Protein AF-X0ZWZ4-F1 (afdb_monomer_lite)

Sequence (182 aa):
QSALMVFLKNQGLSINNPADKDHFKHCYPIFAQRNKSLKRVLYVYGDLWSAARSHFRRNWVSTQVQKLQGTFRNGNINTFASEVIKRGEEPIGMKKHFMAWSDAAETPQFKNKILFVTLEDLSNQQVSDFLGIVGPSMSNFQIKPRNRYQNDQHFTKAKEILKTHTATLRKRAININKRKKT

Structure (mmCIF, N/CA/C/O backbone):
data_AF-X0ZWZ4-F1
#
_entry.id   AF-X0ZWZ4-F1
#
loop_
_atom_site.group_PDB
_atom_site.id
_atom_site.type_symbol
_atom_site.label_atom_id
_atom_site.label_alt_id
_atom_site.label_comp_id
_atom_site.label_asym_id
_atom_site.label_entity_id
_atom_site.label_seq_id
_atom_site.pdbx_PDB_ins_code
_atom_site.Cartn_x
_atom_site.Cartn_y
_atom_site.Cartn_z
_atom_site.occupancy
_atom_site.B_iso_or_equiv
_atom_site.auth_seq_id
_atom_site.auth_comp_id
_atom_site.auth_asym_id
_atom_site.auth_atom_id
_atom_site.pdbx_PDB_model_num
ATOM 1 N N . GLN A 1 1 ? -10.760 -15.014 -2.310 1.00 56.25 1 GLN A N 1
ATOM 2 C CA . GLN A 1 1 ? -10.675 -14.155 -1.101 1.00 56.25 1 GLN A CA 1
ATOM 3 C C . GLN A 1 1 ? -9.275 -14.310 -0.492 1.00 56.25 1 GLN A C 1
ATOM 5 O O . GLN A 1 1 ? -8.708 -15.383 -0.648 1.00 56.25 1 GLN A O 1
ATOM 10 N N . SER A 1 2 ? -8.651 -13.277 0.093 1.00 70.44 2 SER A N 1
ATOM 11 C CA . SER A 1 2 ? -7.286 -13.411 0.649 1.00 70.44 2 SER A CA 1
ATOM 12 C C . SER A 1 2 ? -7.299 -14.130 2.004 1.00 70.44 2 SER A C 1
ATOM 14 O O . SER A 1 2 ? -8.269 -14.005 2.748 1.00 70.44 2 SER A O 1
ATOM 16 N N . ALA A 1 3 ? -6.221 -14.853 2.335 1.00 77.06 3 ALA A N 1
ATOM 17 C CA . ALA A 1 3 ? -6.106 -15.620 3.583 1.00 77.06 3 ALA A CA 1
ATOM 18 C C . ALA A 1 3 ? -6.340 -14.761 4.838 1.00 77.06 3 ALA A C 1
ATOM 20 O O . ALA A 1 3 ? -7.039 -15.189 5.748 1.00 77.06 3 ALA A O 1
ATOM 21 N N . LEU A 1 4 ? -5.839 -13.519 4.844 1.00 79.88 4 LEU A N 1
ATOM 22 C CA . LEU A 1 4 ? -6.079 -12.566 5.930 1.00 79.88 4 LEU A CA 1
ATOM 23 C C . LEU A 1 4 ? -7.571 -12.250 6.102 1.00 79.88 4 LEU A C 1
ATOM 25 O O . LEU A 1 4 ? -8.063 -12.226 7.218 1.00 79.88 4 LEU A O 1
ATOM 29 N N . MET A 1 5 ? -8.313 -12.043 5.012 1.00 78.69 5 MET A N 1
ATOM 30 C CA . MET A 1 5 ? -9.744 -11.724 5.107 1.00 78.69 5 MET A CA 1
ATOM 31 C C . MET A 1 5 ? -10.550 -12.918 5.625 1.00 78.69 5 MET A C 1
ATOM 33 O O . MET A 1 5 ? -11.478 -12.731 6.403 1.00 78.69 5 MET A O 1
ATOM 37 N N . VAL A 1 6 ? -10.184 -14.140 5.227 1.00 79.25 6 VAL A N 1
ATOM 38 C CA . VAL A 1 6 ? -10.798 -15.358 5.781 1.00 79.25 6 VAL A CA 1
ATOM 39 C C . VAL A 1 6 ? -10.504 -15.465 7.277 1.00 79.25 6 VAL A C 1
ATOM 41 O O . VAL A 1 6 ? -11.424 -15.670 8.061 1.00 79.25 6 VAL A O 1
ATOM 44 N N . PHE A 1 7 ? -9.250 -15.243 7.682 1.00 82.44 7 PHE A N 1
ATOM 45 C CA . PHE A 1 7 ? -8.857 -15.259 9.089 1.00 82.44 7 PHE A CA 1
ATOM 46 C C . PHE A 1 7 ? -9.636 -14.229 9.918 1.00 82.44 7 PHE A C 1
ATOM 48 O O . PHE A 1 7 ? -10.257 -14.599 10.907 1.00 82.44 7 PHE A O 1
ATOM 55 N N . LEU A 1 8 ? -9.673 -12.962 9.491 1.00 81.25 8 LEU A N 1
ATOM 56 C CA . LEU A 1 8 ? -10.376 -11.893 10.213 1.00 81.25 8 LEU A CA 1
ATOM 57 C C . LEU A 1 8 ? -11.880 -12.177 10.341 1.00 81.25 8 LEU A C 1
ATOM 59 O O . LEU A 1 8 ? -12.455 -11.945 11.401 1.00 81.25 8 LEU A O 1
ATOM 63 N N . LYS A 1 9 ? -12.507 -12.731 9.294 1.00 79.56 9 LYS A N 1
ATOM 64 C CA . LYS A 1 9 ? -13.913 -13.153 9.343 1.00 79.56 9 LYS A CA 1
ATOM 65 C C . LYS A 1 9 ? -14.136 -14.240 10.401 1.00 79.56 9 LYS A C 1
ATOM 67 O O . LYS A 1 9 ? -15.114 -14.169 11.138 1.00 79.56 9 LYS A O 1
ATOM 72 N N . ASN A 1 10 ? -13.228 -15.212 10.501 1.00 81.50 10 ASN A N 1
ATOM 73 C CA . ASN A 1 10 ? -13.306 -16.281 11.502 1.00 81.50 10 ASN A CA 1
ATOM 74 C C . ASN A 1 10 ? -13.108 -15.767 12.938 1.00 81.50 10 ASN A C 1
ATOM 76 O O . ASN A 1 10 ? -13.574 -16.408 13.870 1.00 81.50 10 ASN A O 1
ATOM 80 N N . GLN A 1 11 ? -12.482 -14.599 13.116 1.00 78.62 11 GLN A N 1
ATOM 81 C CA . GLN A 1 11 ? -12.400 -13.896 14.404 1.00 78.62 11 GLN A CA 1
ATOM 82 C C . GLN A 1 11 ? -13.651 -13.048 14.712 1.00 78.62 11 GLN A C 1
ATOM 84 O O . GLN A 1 11 ? -13.625 -12.205 15.603 1.00 78.62 11 GLN A O 1
ATOM 89 N N . GLY A 1 12 ? -14.740 -13.203 13.948 1.00 78.25 12 GLY A N 1
ATOM 90 C CA . GLY A 1 12 ? -15.983 -12.452 14.151 1.00 78.25 12 GLY A CA 1
ATOM 91 C C . GLY A 1 12 ? -15.916 -10.985 13.716 1.00 78.25 12 GLY A C 1
ATOM 92 O O . GLY A 1 12 ? -16.841 -10.219 13.987 1.00 78.25 12 GLY A O 1
ATOM 93 N N . LEU A 1 13 ? -14.851 -10.562 13.025 1.00 77.56 13 LEU A N 1
ATOM 94 C CA . LEU A 1 13 ? -14.750 -9.189 12.543 1.00 77.56 13 LEU A CA 1
ATOM 95 C C . LEU A 1 13 ? -15.615 -8.990 11.299 1.00 77.56 13 LEU A C 1
ATOM 97 O O . LEU A 1 13 ? -15.414 -9.630 10.262 1.00 77.56 13 LEU A O 1
ATOM 101 N N . SER A 1 14 ? -16.526 -8.019 11.384 1.00 73.19 14 SER A N 1
ATOM 102 C CA . SER A 1 14 ? -17.222 -7.476 10.219 1.00 73.19 14 SER A CA 1
ATOM 103 C C . SER A 1 14 ? -16.243 -6.642 9.394 1.00 73.19 14 SER A C 1
ATOM 105 O O . SER A 1 14 ? -16.086 -5.432 9.561 1.00 73.19 14 SER A O 1
ATOM 107 N N . ILE A 1 15 ? -15.501 -7.340 8.545 1.00 71.06 15 ILE A N 1
ATOM 108 C CA . ILE A 1 15 ? -14.689 -6.750 7.488 1.00 71.06 15 ILE A CA 1
ATOM 109 C C . ILE A 1 15 ? -15.606 -6.351 6.327 1.00 71.06 15 ILE A C 1
ATOM 111 O O . ILE A 1 15 ? -16.670 -6.945 6.160 1.00 71.06 15 ILE A O 1
ATOM 115 N N . ASN A 1 16 ? -15.197 -5.352 5.533 1.00 60.84 16 ASN A N 1
ATOM 116 C CA . ASN A 1 16 ? -15.960 -4.862 4.375 1.00 60.84 16 ASN A CA 1
ATOM 117 C C . ASN A 1 16 ? -16.651 -6.000 3.611 1.00 60.84 16 ASN A C 1
ATOM 119 O O . ASN A 1 16 ? -16.028 -7.046 3.409 1.00 60.84 16 ASN A O 1
ATOM 123 N N . ASN A 1 17 ? -17.914 -5.753 3.232 1.00 51.38 17 ASN A N 1
ATOM 124 C CA . ASN A 1 17 ? -18.880 -6.690 2.654 1.00 51.38 17 ASN A CA 1
ATOM 125 C C . ASN A 1 17 ? -18.212 -7.947 2.043 1.00 51.38 17 ASN A C 1
ATOM 127 O O . ASN A 1 17 ? -17.454 -7.824 1.082 1.00 51.38 17 ASN A O 1
ATOM 131 N N . PRO A 1 18 ? -18.486 -9.163 2.552 1.00 42.56 18 PRO A N 1
ATOM 132 C CA . PRO A 1 18 ? -17.928 -10.405 2.011 1.00 42.56 18 PRO A CA 1
ATOM 133 C C . PRO A 1 18 ? -18.195 -10.612 0.512 1.00 42.56 18 PRO A C 1
ATOM 135 O O . PRO A 1 18 ? -17.418 -11.304 -0.148 1.00 42.56 18 PRO A O 1
ATOM 138 N N . ALA A 1 19 ? -19.270 -10.011 -0.012 1.00 41.97 19 ALA A N 1
ATOM 139 C CA . ALA A 1 19 ? -19.628 -9.995 -1.429 1.00 41.97 19 ALA A CA 1
ATOM 140 C C . ALA A 1 19 ? -18.979 -8.841 -2.218 1.00 41.97 19 ALA A C 1
ATOM 142 O O . ALA A 1 19 ? -18.999 -8.854 -3.449 1.00 41.97 19 ALA A O 1
ATOM 143 N N . ASP A 1 20 ? -18.367 -7.865 -1.542 1.00 48.03 20 ASP A N 1
ATOM 144 C CA . ASP A 1 20 ? -17.577 -6.820 -2.181 1.00 48.03 20 ASP A CA 1
ATOM 145 C C . ASP A 1 20 ? -16.223 -7.398 -2.631 1.00 48.03 20 ASP A C 1
ATOM 147 O O . ASP A 1 20 ? -15.250 -7.545 -1.877 1.00 48.03 20 ASP A O 1
ATOM 151 N N . LYS A 1 21 ? -16.200 -7.773 -3.913 1.00 49.69 21 LYS A N 1
ATOM 152 C CA . LYS A 1 21 ? -15.077 -8.338 -4.670 1.00 49.69 21 LYS A CA 1
ATOM 153 C C . LYS A 1 21 ? -13.938 -7.322 -4.894 1.00 49.69 21 LYS A C 1
ATOM 155 O O . LYS A 1 21 ? -13.492 -7.137 -6.020 1.00 49.69 21 LYS A O 1
ATOM 160 N N . ASP A 1 22 ? -13.407 -6.721 -3.826 1.00 51.56 22 ASP A N 1
ATOM 161 C CA . ASP A 1 22 ? -12.240 -5.813 -3.808 1.00 51.56 22 ASP A CA 1
ATOM 162 C C . ASP A 1 22 ? -12.488 -4.310 -4.063 1.00 51.56 22 ASP A C 1
ATOM 164 O O . ASP A 1 22 ? -11.543 -3.624 -4.481 1.00 51.56 22 ASP A O 1
ATOM 168 N N . HIS A 1 23 ? -13.677 -3.750 -3.802 1.00 49.34 23 HIS A N 1
ATOM 169 C CA . HIS A 1 23 ? -13.867 -2.294 -3.924 1.00 49.34 23 HIS A CA 1
ATOM 170 C C . HIS A 1 23 ? -13.364 -1.535 -2.689 1.00 49.34 23 HIS A C 1
ATOM 172 O O . HIS A 1 23 ? -12.582 -0.597 -2.843 1.00 49.34 23 HIS A O 1
ATOM 178 N N . PHE A 1 24 ? -13.676 -1.971 -1.463 1.00 53.56 24 PHE A N 1
ATOM 179 C CA . PHE A 1 24 ? -13.177 -1.264 -0.270 1.00 53.56 24 PHE A CA 1
ATOM 180 C C . PHE A 1 24 ? -11.712 -1.559 0.110 1.00 53.56 24 PHE A C 1
ATOM 182 O O . PHE A 1 24 ? -11.065 -0.718 0.732 1.00 53.56 24 PHE A O 1
ATOM 189 N N . LYS A 1 25 ? -11.145 -2.718 -0.266 1.00 61.56 25 LYS A N 1
ATOM 190 C CA . LYS A 1 25 ? -9.757 -3.105 0.103 1.00 61.56 25 LYS A CA 1
ATOM 191 C C . LYS A 1 25 ? -8.678 -2.227 -0.540 1.00 61.56 25 LYS A C 1
ATOM 193 O O . LYS A 1 25 ? -7.545 -2.205 -0.070 1.00 61.56 25 LYS A O 1
ATOM 198 N N . HIS A 1 26 ? -9.035 -1.543 -1.623 1.00 65.88 26 HIS A N 1
ATOM 199 C CA . HIS A 1 26 ? -8.143 -0.705 -2.423 1.00 65.88 26 HIS A CA 1
ATOM 200 C C . HIS A 1 26 ? -8.770 0.667 -2.708 1.00 65.88 26 HIS A C 1
ATOM 202 O O . HIS A 1 26 ? -8.458 1.289 -3.720 1.00 65.88 26 HIS A O 1
ATOM 208 N N . CYS A 1 27 ? -9.711 1.111 -1.865 1.00 75.31 27 CYS A N 1
ATOM 209 C CA . CYS A 1 27 ? -10.326 2.422 -2.028 1.00 75.31 27 CYS A CA 1
ATOM 210 C C . CYS A 1 27 ? -9.410 3.529 -1.494 1.00 75.31 27 CYS A C 1
ATOM 212 O O . CYS A 1 27 ? -8.711 3.354 -0.496 1.00 75.31 27 CYS A O 1
ATOM 214 N N . TYR A 1 28 ? -9.464 4.696 -2.133 1.00 84.56 28 TYR A N 1
ATOM 215 C CA . TYR A 1 28 ? -8.877 5.915 -1.586 1.00 84.56 28 TYR A CA 1
ATOM 216 C C . TYR A 1 28 ? -9.642 6.393 -0.342 1.00 84.56 28 TYR A C 1
ATOM 218 O O . TYR A 1 28 ? -10.861 6.197 -0.259 1.00 84.56 28 TYR A O 1
ATOM 226 N N . PRO A 1 29 ? -8.969 7.101 0.587 1.00 85.38 29 PRO A N 1
ATOM 227 C CA . PRO A 1 29 ? -9.589 7.600 1.811 1.00 85.38 29 PRO A CA 1
ATOM 228 C C . PRO A 1 29 ? -10.835 8.449 1.541 1.00 85.38 29 PRO A C 1
ATOM 230 O O . PRO A 1 29 ? -11.797 8.323 2.283 1.00 85.38 29 PRO A O 1
ATOM 233 N N . ILE A 1 30 ? -10.891 9.225 0.452 1.00 84.50 30 ILE A N 1
ATOM 234 C CA . ILE A 1 30 ? -12.070 10.036 0.089 1.00 84.50 30 ILE A CA 1
ATOM 235 C C . ILE A 1 30 ? -13.369 9.217 -0.027 1.00 84.50 30 ILE A C 1
ATOM 237 O O . ILE A 1 30 ? -14.446 9.700 0.315 1.00 84.50 30 ILE A O 1
ATOM 241 N N . PHE A 1 31 ? -13.289 7.959 -0.467 1.00 80.62 31 PHE A N 1
ATOM 242 C CA . PHE A 1 31 ? -14.453 7.074 -0.533 1.00 80.62 31 PHE A CA 1
ATOM 243 C C . PHE A 1 31 ? -14.795 6.505 0.845 1.00 80.62 31 PHE A C 1
ATOM 245 O O . PHE A 1 31 ? -15.967 6.414 1.205 1.00 80.62 31 PHE A O 1
ATOM 252 N N . ALA A 1 32 ? -13.775 6.192 1.644 1.00 79.62 32 ALA A N 1
ATOM 253 C CA . ALA A 1 32 ? -13.934 5.761 3.027 1.00 79.62 32 ALA A CA 1
ATOM 254 C C . ALA A 1 32 ? -14.528 6.865 3.923 1.00 79.62 32 ALA A C 1
ATOM 256 O O . ALA A 1 32 ? -15.312 6.561 4.818 1.00 79.62 32 ALA A O 1
ATOM 257 N N . GLN A 1 33 ? -14.231 8.141 3.648 1.00 77.00 33 GLN A N 1
ATOM 258 C CA . GLN A 1 33 ? -14.780 9.293 4.376 1.00 77.00 33 GLN A CA 1
ATOM 259 C C . GLN A 1 33 ? -16.303 9.390 4.278 1.00 77.00 33 GLN A C 1
ATOM 261 O O . GLN A 1 33 ? -16.953 9.866 5.207 1.00 77.00 33 GLN A O 1
ATOM 266 N N . ARG A 1 34 ? -16.879 8.928 3.164 1.00 79.12 34 ARG A N 1
ATOM 267 C CA . ARG A 1 34 ? -18.332 8.922 2.945 1.00 79.12 34 ARG A CA 1
ATOM 268 C C . ARG A 1 34 ? -19.034 7.854 3.783 1.00 79.12 34 ARG A C 1
ATOM 270 O O . ARG A 1 34 ? -20.240 7.934 3.996 1.00 79.12 34 ARG A O 1
ATOM 277 N N . ASN A 1 35 ? -18.289 6.867 4.280 1.00 75.56 35 ASN A N 1
ATOM 278 C CA . ASN A 1 35 ? -18.828 5.797 5.097 1.00 75.56 35 ASN A CA 1
ATOM 279 C C . ASN A 1 35 ? -18.803 6.172 6.590 1.00 75.56 35 ASN A C 1
ATOM 281 O O . ASN A 1 35 ? -17.806 5.976 7.287 1.00 75.56 35 ASN A O 1
ATOM 285 N N . LYS A 1 36 ? -19.941 6.659 7.099 1.00 73.81 36 LYS A N 1
ATOM 286 C CA . LYS A 1 36 ? -20.113 7.016 8.519 1.00 73.81 36 LYS A CA 1
ATOM 287 C C . LYS A 1 36 ? -19.974 5.823 9.478 1.00 73.81 36 LYS A C 1
ATOM 289 O O . LYS A 1 36 ? -19.690 6.038 10.652 1.00 73.81 36 LYS A O 1
ATOM 294 N N . SER A 1 37 ? -20.142 4.582 9.009 1.00 77.19 37 SER A N 1
ATOM 295 C CA . SER A 1 37 ? -20.030 3.381 9.850 1.00 77.19 37 SER A CA 1
ATOM 296 C C . SER A 1 37 ? -18.597 2.849 9.971 1.00 77.19 37 SER A C 1
ATOM 298 O O . SER A 1 37 ? -18.364 1.876 10.692 1.00 77.19 37 SER A O 1
ATOM 300 N N . LEU A 1 38 ? -17.625 3.448 9.273 1.00 79.88 38 LEU A N 1
ATOM 301 C CA . LEU A 1 38 ? -16.236 3.005 9.304 1.00 79.88 38 LEU A CA 1
ATOM 302 C C . LEU A 1 38 ? -15.585 3.328 10.657 1.00 79.88 38 LEU A C 1
ATOM 304 O O . LEU A 1 38 ? -15.268 4.478 10.966 1.00 79.88 38 LEU A O 1
ATOM 308 N N . LYS A 1 39 ? -15.348 2.286 11.460 1.00 84.19 39 LYS A N 1
ATOM 309 C CA . LYS A 1 39 ? -14.762 2.419 12.802 1.00 84.19 39 LYS A CA 1
ATOM 310 C C . LYS A 1 39 ? -13.237 2.487 12.772 1.00 84.19 39 LYS A C 1
ATOM 312 O O . LYS A 1 39 ? -12.642 3.339 13.428 1.00 84.19 39 LYS A O 1
ATOM 317 N N . ARG A 1 40 ? -12.605 1.567 12.040 1.00 88.44 40 ARG A N 1
ATOM 318 C CA . ARG A 1 40 ? -11.151 1.368 12.015 1.00 88.44 40 ARG A CA 1
ATOM 319 C C . ARG A 1 40 ? -10.695 0.890 10.642 1.00 88.44 40 ARG A C 1
ATOM 321 O O . ARG A 1 40 ? -11.439 0.214 9.938 1.00 88.44 40 ARG A O 1
ATOM 328 N N . VAL A 1 41 ? -9.460 1.220 10.288 1.00 90.38 41 VAL A N 1
ATOM 329 C CA . VAL A 1 41 ? -8.791 0.805 9.054 1.00 90.38 41 VAL A CA 1
ATOM 330 C C . VAL A 1 41 ? -7.461 0.173 9.426 1.00 90.38 41 VAL A C 1
ATOM 332 O O . VAL A 1 41 ? -6.615 0.812 10.045 1.00 90.38 41 VAL A O 1
ATOM 335 N N . LEU A 1 42 ? -7.269 -1.079 9.030 1.00 91.25 42 LEU A N 1
ATOM 336 C CA . LEU A 1 42 ? -5.966 -1.727 9.060 1.00 91.25 42 LEU A CA 1
ATOM 337 C C . LEU A 1 42 ? -5.354 -1.622 7.660 1.00 91.25 42 LEU A C 1
ATOM 339 O O . LEU A 1 42 ? -5.805 -2.300 6.736 1.00 91.25 42 LEU A O 1
ATOM 343 N N . TYR A 1 43 ? -4.360 -0.752 7.491 1.00 93.69 43 TYR A N 1
ATOM 344 C CA . TYR A 1 43 ? -3.655 -0.584 6.223 1.00 93.69 43 TYR A CA 1
ATOM 345 C C . TYR A 1 43 ? -2.434 -1.505 6.189 1.00 93.69 43 TYR A C 1
ATOM 347 O O . TYR A 1 43 ? -1.433 -1.255 6.862 1.00 93.69 43 TYR A O 1
ATOM 355 N N . VAL A 1 44 ? -2.508 -2.564 5.384 1.00 91.56 44 VAL A N 1
ATOM 356 C CA . VAL A 1 44 ? -1.413 -3.528 5.221 1.00 91.56 44 VAL A CA 1
ATOM 357 C C . VAL A 1 44 ? -0.540 -3.126 4.034 1.00 91.56 44 VAL A C 1
ATOM 359 O O . VAL A 1 44 ? -1.040 -2.988 2.916 1.00 91.56 44 VAL A O 1
ATOM 362 N N . TYR A 1 45 ? 0.762 -2.954 4.259 1.00 93.00 45 TYR A N 1
ATOM 363 C CA . TYR A 1 45 ? 1.730 -2.571 3.226 1.00 93.00 45 TYR A CA 1
ATOM 364 C C . TYR A 1 45 ? 2.971 -3.471 3.239 1.00 93.00 45 TYR A C 1
ATOM 366 O O . TYR A 1 45 ? 3.130 -4.334 4.097 1.00 93.00 45 TYR A O 1
ATOM 374 N N . GLY A 1 46 ? 3.849 -3.309 2.253 1.00 91.75 46 GLY A N 1
ATOM 375 C CA . GLY A 1 46 ? 5.069 -4.101 2.157 1.00 91.75 46 GLY A CA 1
ATOM 376 C C . GLY A 1 46 ? 5.977 -3.617 1.037 1.00 91.75 46 GLY A C 1
ATOM 377 O O . GLY A 1 46 ? 5.820 -2.505 0.535 1.00 91.75 46 GLY A O 1
ATOM 378 N N . ASP A 1 47 ? 6.918 -4.474 0.652 1.00 92.88 47 ASP A N 1
ATOM 379 C CA . ASP A 1 47 ? 7.852 -4.214 -0.440 1.00 92.88 47 ASP A CA 1
ATOM 380 C C . ASP A 1 47 ? 7.128 -3.966 -1.773 1.00 92.88 47 ASP A C 1
ATOM 382 O O . ASP A 1 47 ? 6.392 -4.825 -2.275 1.00 92.88 47 ASP A O 1
ATOM 386 N N . LEU A 1 48 ? 7.358 -2.785 -2.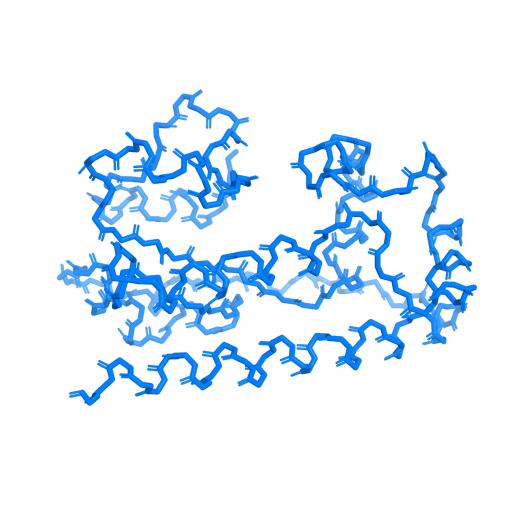355 1.00 94.94 48 LEU A N 1
ATOM 387 C CA . LEU A 1 48 ? 6.691 -2.347 -3.584 1.00 94.94 48 LEU A CA 1
ATOM 388 C C . LEU A 1 48 ? 7.031 -3.245 -4.783 1.00 94.94 48 LEU A C 1
ATOM 390 O O . LEU A 1 48 ? 6.147 -3.530 -5.592 1.00 94.94 48 LEU A O 1
ATOM 394 N N . TRP A 1 49 ? 8.269 -3.744 -4.888 1.00 94.69 49 TRP A N 1
ATOM 395 C CA . TRP A 1 49 ? 8.656 -4.658 -5.972 1.00 94.69 49 TRP A CA 1
ATOM 396 C C . TRP A 1 49 ? 7.888 -5.982 -5.887 1.00 94.69 49 TRP A C 1
ATOM 398 O O . TRP A 1 49 ? 7.288 -6.445 -6.862 1.00 94.69 49 TRP A O 1
ATOM 408 N N . SER A 1 50 ? 7.854 -6.579 -4.696 1.00 91.19 50 SER A N 1
ATOM 409 C CA . SER A 1 50 ? 7.131 -7.823 -4.428 1.00 91.19 50 SER A CA 1
ATOM 410 C C . SER A 1 50 ? 5.630 -7.675 -4.679 1.00 91.19 50 SER A C 1
ATOM 412 O O . SER A 1 50 ? 5.005 -8.584 -5.240 1.00 91.19 50 SER A O 1
ATOM 414 N N . ALA A 1 51 ? 5.050 -6.528 -4.312 1.00 92.00 51 ALA A N 1
ATOM 415 C CA . ALA A 1 51 ? 3.655 -6.203 -4.591 1.00 92.00 51 ALA A CA 1
ATOM 416 C C . ALA A 1 51 ? 3.386 -6.096 -6.103 1.00 92.00 51 ALA A C 1
ATOM 418 O O . ALA A 1 51 ? 2.522 -6.820 -6.612 1.00 92.00 51 ALA A O 1
ATOM 419 N N . ALA A 1 52 ? 4.172 -5.294 -6.835 1.00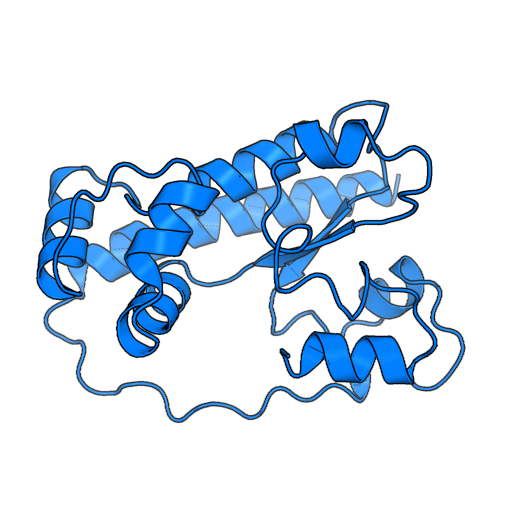 94.06 52 ALA A N 1
ATOM 420 C CA . ALA A 1 52 ? 4.062 -5.146 -8.290 1.00 94.06 52 ALA A CA 1
ATOM 421 C C . ALA A 1 52 ? 4.146 -6.506 -8.991 1.00 94.06 52 ALA A C 1
ATOM 423 O O . ALA A 1 52 ? 3.258 -6.888 -9.757 1.00 94.06 52 ALA A O 1
ATOM 424 N N . ARG A 1 53 ? 5.154 -7.310 -8.647 1.00 91.19 53 ARG A N 1
ATOM 425 C CA . ARG A 1 53 ? 5.329 -8.643 -9.224 1.00 91.19 53 ARG A CA 1
ATOM 426 C C . ARG A 1 53 ? 4.159 -9.575 -8.943 1.00 91.19 53 ARG A C 1
ATOM 428 O O . ARG A 1 53 ? 3.744 -10.338 -9.815 1.00 91.19 53 ARG A O 1
ATOM 435 N N . SER A 1 54 ? 3.612 -9.524 -7.731 1.00 89.38 54 SER A N 1
ATOM 436 C CA . SER A 1 54 ? 2.416 -10.288 -7.387 1.00 89.38 54 SER A CA 1
ATOM 437 C C . SER A 1 54 ? 1.232 -9.905 -8.279 1.00 89.38 54 SER A C 1
ATOM 439 O O . SER A 1 54 ? 0.434 -10.775 -8.632 1.00 89.38 54 SER A O 1
ATOM 441 N N . HIS A 1 55 ? 1.101 -8.632 -8.662 1.00 91.44 55 HIS A N 1
ATOM 442 C CA . HIS A 1 55 ? 0.083 -8.192 -9.617 1.00 91.44 55 HIS A CA 1
ATOM 443 C C . HIS A 1 55 ? 0.370 -8.660 -11.046 1.00 91.44 55 HIS A C 1
ATOM 445 O O . HIS A 1 55 ? -0.555 -9.163 -11.680 1.00 91.44 55 HIS A O 1
ATOM 451 N N . PHE A 1 56 ? 1.620 -8.602 -11.520 1.00 92.81 56 PHE A N 1
ATOM 452 C CA . PHE A 1 56 ? 1.990 -9.138 -12.838 1.00 92.81 56 PHE A CA 1
ATOM 453 C C . PHE A 1 56 ? 1.688 -10.635 -12.950 1.00 92.81 56 PHE A C 1
ATOM 455 O O . PHE A 1 56 ? 0.992 -11.054 -13.868 1.00 92.81 56 PHE A O 1
ATOM 462 N N . ARG A 1 57 ? 2.111 -11.441 -11.967 1.00 90.31 57 ARG A N 1
ATOM 463 C CA . ARG A 1 57 ? 1.873 -12.896 -11.968 1.00 90.31 57 ARG A CA 1
ATOM 464 C C . ARG A 1 57 ? 0.386 -13.263 -11.995 1.00 90.31 57 ARG A C 1
ATOM 466 O O . ARG A 1 57 ? 0.020 -14.308 -12.513 1.00 90.31 57 ARG A O 1
ATOM 473 N N . ARG A 1 58 ? -0.467 -12.436 -11.387 1.00 86.31 58 ARG A N 1
ATOM 474 C CA . ARG A 1 58 ? -1.922 -12.652 -11.345 1.00 86.31 58 ARG A CA 1
ATOM 475 C C . ARG A 1 58 ? -2.654 -12.047 -12.542 1.00 86.31 58 ARG A C 1
ATOM 477 O O . ARG A 1 58 ? -3.869 -12.162 -12.585 1.00 86.31 58 ARG A O 1
ATOM 484 N N . ASN A 1 59 ? -1.944 -11.389 -13.460 1.00 90.06 59 ASN A N 1
ATOM 485 C CA . ASN A 1 59 ? -2.521 -10.592 -14.542 1.00 90.06 59 ASN A CA 1
ATOM 486 C C . ASN A 1 59 ? -3.487 -9.496 -14.039 1.00 90.06 59 ASN A C 1
ATOM 488 O O . ASN A 1 59 ? -4.576 -9.300 -14.566 1.00 90.06 59 ASN A O 1
ATOM 492 N N . TRP A 1 60 ? -3.115 -8.820 -12.945 1.00 89.56 60 TRP A N 1
ATOM 493 C CA . TRP A 1 60 ? -3.945 -7.814 -12.258 1.00 89.56 60 TRP A CA 1
ATOM 494 C C . TRP A 1 60 ? -3.374 -6.396 -12.327 1.00 89.56 60 TRP A C 1
ATOM 496 O O . TRP A 1 60 ? -3.944 -5.484 -11.732 1.00 89.56 60 TRP A O 1
ATOM 506 N N . VAL A 1 61 ? -2.242 -6.195 -13.007 1.00 92.94 61 VAL A N 1
ATOM 507 C CA . VAL A 1 61 ? -1.568 -4.889 -13.057 1.00 92.94 61 VAL A CA 1
ATOM 508 C C . VAL A 1 61 ? -2.479 -3.808 -13.617 1.00 92.94 61 VAL A C 1
ATOM 510 O O . VAL A 1 61 ? -2.671 -2.808 -12.936 1.00 92.94 61 VAL A O 1
ATOM 513 N N . SER A 1 62 ? -3.110 -4.021 -14.771 1.00 91.94 62 SER A N 1
ATOM 514 C CA . SER A 1 62 ? -3.947 -2.998 -15.413 1.00 91.94 62 SER A CA 1
ATOM 515 C C . SER A 1 62 ? -5.100 -2.553 -14.510 1.00 91.94 62 SER A C 1
ATOM 517 O O . SER A 1 62 ? -5.338 -1.360 -14.335 1.00 91.94 62 SER A O 1
ATOM 519 N N . THR A 1 63 ? -5.755 -3.504 -13.836 1.00 89.56 63 THR A N 1
ATOM 520 C CA . THR A 1 63 ? -6.800 -3.206 -12.848 1.00 89.56 63 THR A CA 1
ATOM 521 C C . THR A 1 63 ? -6.261 -2.399 -11.668 1.00 89.56 63 THR A C 1
ATOM 523 O O . THR A 1 63 ? -6.935 -1.489 -11.194 1.00 89.56 63 THR A O 1
ATOM 526 N N . GLN A 1 64 ? -5.060 -2.710 -11.171 1.00 89.44 64 GLN A N 1
ATOM 527 C CA . GLN A 1 64 ? -4.462 -1.938 -10.078 1.00 89.44 64 GLN A CA 1
ATOM 528 C C . GLN A 1 64 ? -4.057 -0.537 -10.509 1.00 89.44 64 GLN A C 1
ATOM 530 O O . GLN A 1 64 ? -4.327 0.398 -9.768 1.00 89.44 64 GLN A O 1
ATOM 535 N N . VAL A 1 65 ? -3.479 -0.377 -11.699 1.00 93.12 65 VAL A N 1
ATOM 536 C CA . VAL A 1 65 ? -3.158 0.943 -12.256 1.00 93.12 65 VAL A CA 1
ATOM 537 C C . VAL A 1 65 ? -4.419 1.801 -12.298 1.00 93.12 65 VAL A C 1
ATOM 539 O O . VAL A 1 65 ? -4.408 2.924 -11.808 1.00 93.12 65 VAL A O 1
ATOM 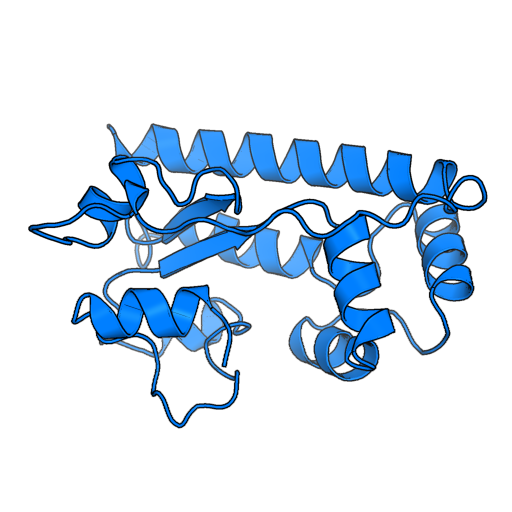542 N N . GLN A 1 66 ? -5.533 1.259 -12.798 1.00 89.94 66 GLN A N 1
ATOM 543 C CA . GLN A 1 66 ? -6.802 1.984 -12.835 1.00 89.94 66 GLN A CA 1
ATOM 544 C C . GLN A 1 66 ? -7.307 2.336 -11.426 1.00 89.94 66 GLN A C 1
ATOM 546 O O . GLN A 1 66 ? -7.659 3.485 -11.164 1.00 89.94 66 GLN A O 1
ATOM 551 N N . LYS A 1 67 ? -7.316 1.367 -10.497 1.00 85.38 67 LYS A N 1
ATOM 552 C CA . LYS A 1 67 ? -7.796 1.571 -9.117 1.00 85.38 67 LYS A CA 1
ATOM 553 C C . LYS A 1 67 ? -6.957 2.589 -8.342 1.00 85.38 67 LYS A C 1
ATOM 555 O O . LYS A 1 67 ? -7.507 3.396 -7.597 1.00 85.38 67 LYS A O 1
ATOM 560 N N . LEU A 1 68 ? -5.639 2.546 -8.513 1.00 90.50 68 LEU A N 1
ATOM 561 C CA . LEU A 1 68 ? -4.670 3.376 -7.794 1.00 90.50 68 LEU A CA 1
ATOM 562 C C . LEU A 1 68 ? -4.276 4.634 -8.580 1.00 90.50 68 LEU A C 1
ATOM 564 O O . LEU A 1 68 ? -3.350 5.342 -8.186 1.00 90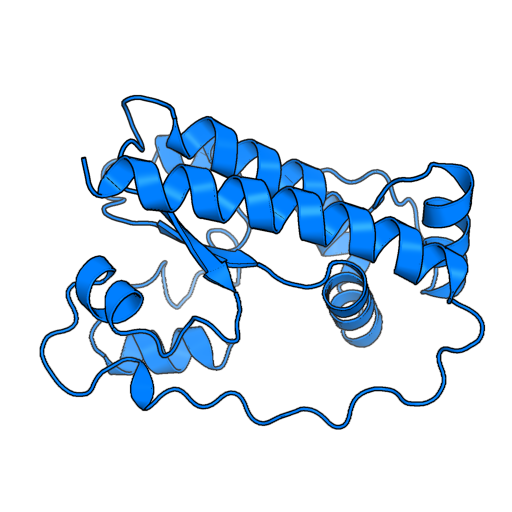.50 68 LEU A O 1
ATOM 568 N N . GLN A 1 69 ? -4.971 4.912 -9.689 1.00 90.62 69 GLN A N 1
ATOM 569 C CA . GLN A 1 69 ? -4.707 6.049 -10.573 1.00 90.62 69 GLN A CA 1
ATOM 570 C C . GLN A 1 69 ? -3.217 6.164 -10.945 1.00 90.62 69 GLN A C 1
ATOM 572 O O . GLN A 1 69 ? -2.625 7.247 -10.872 1.00 90.62 69 GLN A O 1
ATOM 577 N N . GLY A 1 70 ? -2.609 5.019 -11.256 1.00 93.62 70 GLY A N 1
ATOM 578 C CA . GLY A 1 70 ? -1.241 4.905 -11.734 1.00 93.62 70 GLY A CA 1
ATOM 579 C C . GLY A 1 70 ? -1.092 5.379 -13.176 1.00 93.62 70 GLY A C 1
ATOM 580 O O . GLY A 1 70 ? -2.061 5.671 -13.874 1.00 93.62 70 GLY A O 1
ATOM 581 N N . THR A 1 71 ? 0.152 5.430 -13.635 1.00 96.38 71 THR A N 1
ATOM 582 C CA . THR A 1 71 ? 0.529 5.930 -14.965 1.00 96.38 71 THR A CA 1
ATOM 583 C C . THR A 1 71 ? 1.194 4.866 -15.842 1.00 96.38 71 THR A C 1
ATOM 585 O O . THR A 1 71 ? 1.609 5.172 -16.964 1.00 96.38 71 THR A O 1
ATOM 588 N N . PHE A 1 72 ? 1.298 3.624 -15.358 1.00 96.62 72 PHE A N 1
ATOM 589 C CA . PHE A 1 72 ? 1.820 2.491 -16.123 1.00 96.62 72 PHE A CA 1
ATOM 590 C C . PHE A 1 72 ? 0.847 2.115 -17.248 1.00 96.62 72 PHE A C 1
ATOM 592 O O . PHE A 1 72 ? -0.251 1.628 -16.987 1.00 96.62 72 PHE A O 1
ATOM 599 N N . ARG A 1 73 ? 1.222 2.359 -18.507 1.00 88.25 73 ARG A N 1
ATOM 600 C CA . ARG A 1 73 ? 0.272 2.282 -19.632 1.00 88.25 73 ARG A CA 1
ATOM 601 C C . ARG A 1 73 ? -0.043 0.853 -20.072 1.00 88.25 73 ARG A C 1
ATOM 603 O O . ARG A 1 73 ? -1.201 0.569 -20.348 1.00 88.25 73 ARG A O 1
ATOM 610 N N . ASN A 1 74 ? 0.955 -0.027 -20.130 1.00 85.06 74 ASN A N 1
ATOM 611 C CA . ASN A 1 74 ? 0.826 -1.474 -20.342 1.00 85.06 74 ASN A CA 1
ATOM 612 C C . ASN A 1 74 ? 2.232 -2.109 -20.313 1.00 85.06 74 ASN A C 1
ATOM 614 O O . ASN A 1 74 ? 3.232 -1.396 -20.405 1.00 85.06 74 ASN A O 1
ATOM 618 N N . GLY A 1 75 ? 2.321 -3.437 -20.260 1.00 91.69 75 GLY A N 1
ATOM 619 C CA . GLY A 1 75 ? 3.567 -4.172 -20.481 1.00 91.69 75 GLY A CA 1
ATOM 620 C C . GLY A 1 75 ? 3.769 -5.328 -19.513 1.00 91.69 75 GLY A C 1
ATOM 621 O O . GLY A 1 75 ? 2.857 -5.740 -18.798 1.00 91.69 75 GLY A O 1
ATOM 622 N N . ASN A 1 76 ? 4.990 -5.853 -19.491 1.00 94.25 76 ASN A N 1
ATOM 623 C CA . ASN A 1 76 ? 5.395 -6.912 -18.570 1.00 94.25 76 ASN A CA 1
ATOM 624 C C . ASN A 1 76 ? 6.283 -6.352 -17.442 1.00 94.25 76 ASN A C 1
ATOM 626 O O . ASN A 1 76 ? 6.532 -5.148 -17.351 1.00 94.25 76 ASN A O 1
ATOM 630 N N . ILE A 1 77 ? 6.775 -7.236 -16.571 1.00 93.88 77 ILE A N 1
ATOM 631 C CA . ILE A 1 77 ? 7.628 -6.844 -15.441 1.00 93.88 77 ILE A CA 1
ATOM 632 C C . ILE A 1 77 ? 8.939 -6.163 -15.881 1.00 93.88 77 ILE A C 1
ATOM 634 O O . ILE A 1 77 ? 9.433 -5.301 -15.158 1.00 93.88 77 ILE A O 1
ATOM 638 N N . ASN A 1 78 ? 9.477 -6.481 -17.068 1.00 94.44 78 ASN A N 1
ATOM 639 C CA . ASN A 1 78 ? 10.653 -5.795 -17.613 1.00 94.44 78 ASN A CA 1
ATOM 640 C C . ASN A 1 78 ? 10.317 -4.352 -17.987 1.00 94.44 78 ASN A C 1
ATOM 642 O O . ASN A 1 78 ? 11.037 -3.438 -17.597 1.00 94.44 78 ASN A O 1
ATOM 646 N N . THR A 1 79 ? 9.192 -4.136 -18.677 1.00 96.38 79 THR A N 1
ATOM 647 C CA . THR A 1 79 ? 8.703 -2.786 -19.001 1.00 96.38 79 THR A CA 1
ATOM 648 C C . THR A 1 79 ? 8.519 -1.959 -17.731 1.00 96.38 79 THR A C 1
ATOM 650 O O . THR A 1 79 ? 8.980 -0.824 -17.660 1.00 96.38 79 THR A O 1
ATOM 653 N N . PHE A 1 80 ? 7.915 -2.552 -16.698 1.00 97.00 80 PHE A N 1
ATOM 654 C CA . PHE A 1 80 ? 7.768 -1.920 -15.388 1.00 97.00 80 PHE A CA 1
ATOM 655 C C . PHE A 1 80 ? 9.111 -1.551 -14.756 1.00 97.00 80 PHE A C 1
ATOM 657 O O . PHE A 1 80 ? 9.279 -0.418 -14.313 1.00 97.00 80 PHE A O 1
ATOM 664 N N . ALA A 1 81 ? 10.081 -2.468 -14.742 1.00 96.56 81 ALA A N 1
ATOM 665 C CA . ALA A 1 81 ? 11.408 -2.195 -14.196 1.00 96.56 81 ALA A CA 1
ATOM 666 C C . ALA A 1 81 ? 12.099 -1.034 -14.927 1.00 96.56 81 ALA A C 1
ATOM 668 O O . ALA A 1 81 ? 12.648 -0.142 -14.280 1.00 96.56 81 ALA A O 1
ATOM 669 N N . SER A 1 82 ? 12.018 -1.005 -16.260 1.00 96.06 82 SER A N 1
ATOM 670 C CA . SER A 1 82 ? 12.552 0.088 -17.074 1.00 96.06 82 SER A CA 1
ATOM 671 C C . SER A 1 82 ? 11.869 1.422 -16.774 1.00 96.06 82 SER A C 1
ATOM 673 O O . SER A 1 82 ? 12.550 2.440 -16.664 1.00 96.06 82 SER A O 1
ATOM 675 N N . GLU A 1 83 ? 10.545 1.440 -16.585 1.00 97.19 83 GLU A N 1
ATOM 676 C CA . GLU A 1 83 ? 9.832 2.660 -16.187 1.00 97.19 83 GLU A CA 1
ATOM 677 C C . GLU A 1 83 ? 10.241 3.146 -14.794 1.00 97.19 83 GLU A C 1
ATOM 679 O O . GLU A 1 83 ? 10.468 4.343 -14.620 1.00 97.19 83 GLU A O 1
ATOM 684 N N . VAL A 1 84 ? 10.398 2.235 -13.828 1.00 97.50 84 VAL A N 1
ATOM 685 C CA . VAL A 1 84 ? 10.883 2.571 -12.481 1.00 97.50 84 VAL A CA 1
ATOM 686 C C . VAL A 1 84 ? 12.267 3.204 -12.545 1.00 97.50 84 VAL A C 1
ATOM 688 O O . VAL A 1 84 ? 12.505 4.223 -11.904 1.00 97.50 84 VAL A O 1
ATOM 691 N N . ILE A 1 85 ? 13.176 2.634 -13.339 1.00 96.81 85 ILE A N 1
ATOM 692 C CA . ILE A 1 85 ? 14.532 3.170 -13.504 1.00 96.81 85 ILE A CA 1
ATOM 693 C C . ILE A 1 85 ? 14.493 4.544 -14.175 1.00 96.81 85 ILE A C 1
ATOM 695 O O . ILE A 1 85 ? 15.176 5.459 -13.723 1.00 96.81 85 ILE A O 1
ATOM 699 N N . LYS A 1 86 ? 13.693 4.695 -15.236 1.00 96.62 86 LYS A N 1
ATOM 700 C CA . LYS A 1 86 ? 13.593 5.940 -16.006 1.00 96.62 86 LYS A CA 1
ATOM 701 C C . LYS A 1 86 ? 12.993 7.083 -15.188 1.00 96.62 86 LYS A C 1
ATOM 703 O O . LYS A 1 86 ? 13.463 8.209 -15.287 1.00 96.62 86 LYS A O 1
ATOM 708 N N . ARG A 1 87 ? 11.925 6.810 -14.437 1.00 95.88 87 ARG A N 1
ATOM 709 C CA . ARG A 1 87 ? 11.155 7.836 -13.716 1.00 95.88 87 ARG A CA 1
ATOM 710 C C . ARG A 1 87 ? 11.611 8.015 -12.269 1.00 95.88 87 ARG A C 1
ATOM 712 O O . ARG A 1 87 ? 11.247 8.995 -11.633 1.00 95.88 87 ARG A O 1
ATOM 719 N N . GLY A 1 88 ? 12.357 7.051 -11.732 1.00 96.31 88 GLY A N 1
ATOM 720 C CA . GLY A 1 88 ? 12.698 6.997 -10.313 1.00 96.31 88 GLY A CA 1
ATOM 721 C C . GLY A 1 88 ? 11.499 6.698 -9.409 1.00 96.31 88 GLY A C 1
ATOM 722 O O . GLY A 1 88 ? 11.599 6.876 -8.200 1.00 96.31 88 GLY A O 1
ATOM 723 N N . GLU A 1 89 ? 10.359 6.256 -9.953 1.00 94.50 89 GLU A N 1
ATOM 724 C CA . GLU A 1 89 ? 9.125 6.036 -9.195 1.00 94.50 89 GLU A CA 1
ATOM 725 C C . GLU A 1 89 ? 8.336 4.794 -9.602 1.00 94.50 89 GLU A C 1
ATOM 727 O O . GLU A 1 89 ? 8.583 4.182 -10.629 1.00 94.50 89 GLU A O 1
ATOM 732 N N . GLU A 1 90 ? 7.397 4.403 -8.741 1.00 95.44 90 GLU A N 1
ATOM 733 C CA . GLU A 1 90 ? 6.545 3.226 -8.897 1.00 95.44 90 GLU A CA 1
ATOM 734 C C . GLU A 1 90 ? 5.290 3.606 -9.716 1.00 95.44 90 GLU A C 1
ATOM 736 O O . GLU A 1 90 ? 4.441 4.329 -9.188 1.00 95.44 90 GLU A O 1
ATOM 741 N N . PRO A 1 91 ? 5.145 3.161 -10.982 1.00 96.81 91 PRO A N 1
ATOM 742 C CA . PRO A 1 91 ? 4.117 3.688 -11.882 1.00 96.81 91 PRO A CA 1
ATOM 743 C C . PRO A 1 91 ? 2.716 3.066 -11.711 1.00 96.81 91 PRO A C 1
ATOM 745 O O . PRO A 1 91 ? 1.773 3.543 -12.345 1.00 96.81 91 PRO A O 1
ATOM 748 N N . ILE A 1 92 ? 2.522 2.031 -10.882 1.00 96.25 92 ILE A N 1
ATOM 749 C CA . ILE A 1 92 ? 1.194 1.441 -10.607 1.00 96.25 92 ILE A CA 1
ATOM 750 C C . ILE A 1 92 ? 0.373 2.341 -9.673 1.00 96.25 92 ILE A C 1
ATOM 752 O O . ILE A 1 92 ? -0.852 2.320 -9.746 1.00 96.25 92 ILE A O 1
ATOM 756 N N . GLY A 1 93 ? 1.017 3.164 -8.838 1.00 95.06 93 GLY A N 1
ATOM 757 C CA . GLY A 1 93 ? 0.344 4.118 -7.944 1.00 95.06 93 GLY A CA 1
ATOM 758 C C . GLY A 1 93 ? 0.224 3.645 -6.491 1.00 95.06 93 GLY A C 1
ATOM 759 O O . GLY A 1 93 ? -0.438 4.293 -5.678 1.00 95.06 93 GLY A O 1
ATOM 760 N N . MET A 1 94 ? 0.900 2.558 -6.112 1.00 95.12 94 MET A N 1
ATOM 761 C CA . MET A 1 94 ? 0.898 2.017 -4.747 1.00 95.12 94 MET A CA 1
ATOM 762 C C . MET A 1 94 ? 1.492 3.005 -3.737 1.00 95.12 94 MET A C 1
ATOM 764 O O . MET A 1 94 ? 0.937 3.185 -2.650 1.00 95.12 94 MET A O 1
ATOM 768 N N . LYS A 1 95 ? 2.587 3.692 -4.103 1.00 95.62 95 LYS A N 1
ATOM 769 C CA . LYS A 1 95 ? 3.192 4.745 -3.263 1.00 95.62 95 LYS A CA 1
ATOM 770 C C . LYS A 1 95 ? 2.205 5.893 -3.037 1.00 95.62 95 LYS A C 1
ATOM 772 O O . LYS A 1 95 ? 1.976 6.283 -1.896 1.00 95.62 95 LYS A O 1
ATOM 777 N N . LYS A 1 96 ? 1.576 6.393 -4.108 1.00 94.81 96 LYS A N 1
ATOM 778 C CA . LYS A 1 96 ? 0.564 7.463 -4.052 1.00 94.81 96 LYS A CA 1
ATOM 779 C C . LYS A 1 96 ? -0.624 7.069 -3.169 1.00 94.81 96 LYS A C 1
ATOM 781 O O . LYS A 1 96 ? -1.065 7.864 -2.346 1.00 94.81 96 LYS A O 1
ATOM 786 N N . HIS A 1 97 ? -1.115 5.838 -3.304 1.00 94.81 97 HIS A N 1
ATOM 787 C CA . HIS A 1 97 ? -2.214 5.325 -2.488 1.00 94.81 97 HIS A CA 1
ATOM 788 C C . HIS A 1 97 ? -1.854 5.248 -0.997 1.00 94.81 97 HIS A C 1
ATOM 790 O O . HIS A 1 97 ? -2.642 5.680 -0.155 1.00 94.81 97 HIS A O 1
ATOM 796 N N . PHE A 1 98 ? -0.650 4.766 -0.662 1.00 95.81 98 PHE A N 1
ATOM 797 C CA . PHE A 1 98 ? -0.161 4.793 0.720 1.00 95.81 98 PHE A CA 1
ATOM 798 C C . PHE A 1 98 ? -0.121 6.224 1.261 1.00 95.81 98 PHE A C 1
ATOM 800 O O . PHE A 1 98 ? -0.615 6.474 2.360 1.00 95.81 98 PHE A O 1
ATOM 807 N N . MET A 1 99 ? 0.448 7.160 0.490 1.00 96.25 99 MET A N 1
ATOM 808 C CA . MET A 1 99 ? 0.574 8.553 0.918 1.00 96.25 99 MET A CA 1
ATOM 809 C C . MET A 1 99 ? -0.797 9.159 1.217 1.00 96.25 99 MET A C 1
ATOM 811 O O . MET A 1 99 ? -0.990 9.651 2.324 1.00 96.25 99 MET A O 1
ATOM 815 N N . ALA A 1 100 ? -1.781 8.971 0.333 1.00 95.25 100 ALA A N 1
ATOM 816 C CA . ALA A 1 100 ? -3.143 9.453 0.551 1.00 95.25 100 ALA A CA 1
ATOM 817 C C . ALA A 1 100 ? -3.750 8.949 1.873 1.00 95.25 100 ALA A C 1
ATOM 819 O O . ALA A 1 100 ? -4.314 9.729 2.638 1.00 95.25 100 ALA A O 1
ATOM 820 N N . TRP A 1 101 ? -3.614 7.656 2.180 1.00 95.31 101 TRP A N 1
ATOM 821 C CA . TRP A 1 101 ? -4.088 7.103 3.453 1.00 95.31 101 TRP A CA 1
ATOM 822 C C . TRP A 1 101 ? -3.305 7.622 4.659 1.00 95.31 101 TRP A C 1
ATOM 824 O O . TRP A 1 101 ? -3.877 7.826 5.730 1.00 95.31 101 TRP A O 1
ATOM 834 N N . SER A 1 102 ? -2.001 7.830 4.498 1.00 95.56 102 SER A N 1
ATOM 835 C CA . SER A 1 102 ? -1.146 8.358 5.557 1.00 95.56 102 SER A CA 1
ATOM 836 C C . SER A 1 102 ? -1.445 9.825 5.872 1.00 95.56 102 SER A C 1
ATOM 838 O O . SER A 1 102 ? -1.447 10.187 7.041 1.00 95.56 102 SER A O 1
ATOM 840 N N . ASP A 1 103 ? -1.760 10.639 4.862 1.00 95.31 103 ASP A N 1
ATOM 841 C CA . ASP A 1 103 ? -2.222 12.020 5.034 1.00 95.31 103 ASP A CA 1
ATOM 842 C C . ASP A 1 103 ? -3.615 12.027 5.674 1.00 95.31 103 ASP A C 1
ATOM 844 O O . ASP A 1 103 ? -3.872 12.756 6.630 1.00 95.31 103 ASP A O 1
ATOM 848 N N . ALA A 1 104 ? -4.504 11.132 5.226 1.00 94.00 104 ALA A N 1
ATOM 849 C CA . ALA A 1 104 ? -5.825 10.974 5.823 1.00 94.00 104 ALA A CA 1
ATOM 850 C C . ALA A 1 104 ? -5.743 10.654 7.323 1.00 94.00 104 ALA A C 1
ATOM 852 O O . ALA A 1 104 ? -6.537 11.193 8.091 1.00 94.00 104 ALA A O 1
ATOM 853 N N . ALA A 1 105 ? -4.770 9.846 7.759 1.00 94.31 105 ALA A N 1
ATOM 854 C CA . ALA A 1 105 ? -4.559 9.506 9.169 1.00 94.31 105 ALA A CA 1
ATOM 855 C C . ALA A 1 105 ? -4.223 10.701 10.072 1.00 94.31 105 ALA A C 1
ATOM 857 O O . ALA A 1 105 ? -4.405 10.602 11.288 1.00 94.31 105 ALA A O 1
ATOM 858 N N . GLU A 1 106 ? -3.775 11.817 9.497 1.00 91.06 106 GLU A N 1
ATOM 859 C CA . GLU A 1 106 ? -3.491 13.060 10.220 1.00 91.06 106 GLU A CA 1
ATOM 860 C C . GLU A 1 106 ? -4.713 13.995 10.284 1.00 91.06 106 GLU A C 1
ATOM 862 O O . GLU A 1 106 ? -4.722 14.955 11.053 1.00 91.06 106 GLU A O 1
ATOM 867 N N . THR A 1 107 ? -5.787 13.696 9.546 1.00 91.19 107 THR A N 1
ATOM 868 C CA . THR A 1 107 ? -7.032 14.480 9.586 1.00 91.19 107 THR A CA 1
ATOM 869 C C . THR A 1 107 ? -7.876 14.159 10.827 1.00 91.19 107 THR A C 1
ATOM 871 O O . THR A 1 107 ? -7.886 13.009 11.281 1.00 91.19 107 THR A O 1
ATOM 874 N N . PRO A 1 108 ? -8.682 15.110 11.345 1.00 90.69 108 PRO A N 1
ATOM 875 C CA . PRO A 1 108 ? -9.570 14.862 12.486 1.00 90.69 108 PRO A CA 1
ATOM 876 C C . PRO A 1 108 ? -10.507 13.663 12.291 1.00 90.69 108 PRO A C 1
ATOM 878 O O . PRO A 1 108 ? -10.765 12.908 13.225 1.00 90.69 108 PRO A O 1
ATOM 881 N N . GLN A 1 109 ? -10.973 13.438 11.060 1.00 88.38 109 GLN A N 1
ATOM 882 C CA . GLN A 1 109 ? -11.914 12.366 10.741 1.00 88.38 109 GLN A CA 1
ATOM 883 C C . GLN A 1 109 ? -11.343 10.960 10.980 1.00 88.38 109 GLN A C 1
ATOM 885 O O . GLN A 1 109 ? -12.076 10.070 11.435 1.00 88.38 109 GLN A O 1
ATOM 890 N N . PHE A 1 110 ? -10.059 10.754 10.672 1.00 90.62 110 PHE A N 1
ATOM 891 C CA . PHE A 1 110 ? -9.381 9.460 10.802 1.00 90.62 110 PHE A CA 1
ATOM 892 C C . PHE A 1 110 ? -8.315 9.419 11.892 1.00 90.62 110 PHE A C 1
ATOM 894 O O . PHE A 1 110 ? -7.645 8.389 12.037 1.00 90.62 110 PHE A O 1
ATOM 901 N N . LYS A 1 111 ? -8.169 10.489 12.678 1.00 89.19 111 LYS A N 1
ATOM 902 C CA . LYS A 1 111 ? -7.247 10.524 13.811 1.00 89.19 111 LYS A CA 1
ATOM 903 C C . LYS A 1 111 ? -7.469 9.285 14.678 1.00 89.19 111 LYS A C 1
ATOM 905 O O . LYS A 1 111 ? -8.594 8.948 15.039 1.00 89.19 111 LYS A O 1
ATOM 910 N N . ASN A 1 112 ? -6.392 8.546 14.929 1.00 89.38 112 ASN A N 1
ATOM 911 C CA . ASN A 1 112 ? -6.376 7.272 15.656 1.00 89.38 112 ASN A CA 1
ATOM 912 C C . ASN A 1 112 ? -7.132 6.089 15.006 1.00 89.38 112 ASN A C 1
ATOM 914 O O . ASN A 1 112 ? -6.962 4.959 15.461 1.00 89.38 112 ASN A O 1
ATOM 918 N N . LYS A 1 113 ? -7.824 6.261 13.872 1.00 91.81 113 LYS A N 1
ATOM 919 C CA . LYS A 1 113 ? -8.617 5.205 13.207 1.00 91.81 113 LYS A CA 1
ATOM 920 C C . LYS A 1 113 ? -7.873 4.361 12.172 1.00 91.81 113 LYS A C 1
ATOM 922 O O . LYS A 1 113 ? -8.436 3.365 11.740 1.00 91.81 113 LYS A O 1
ATOM 927 N N . ILE A 1 114 ? -6.649 4.712 11.760 1.00 94.38 114 ILE A N 1
ATOM 928 C CA . ILE A 1 114 ? -5.901 3.957 10.725 1.00 94.38 114 ILE A CA 1
ATOM 929 C C . ILE A 1 114 ? -4.603 3.376 11.287 1.00 94.38 114 ILE A C 1
ATOM 931 O O . ILE A 1 114 ? -3.723 4.150 11.653 1.00 94.38 114 ILE A O 1
ATOM 935 N N . LEU A 1 115 ? -4.467 2.057 11.408 1.00 95.31 115 LEU A N 1
ATOM 936 C CA . LEU A 1 115 ? -3.216 1.406 11.815 1.00 95.31 115 LEU A CA 1
ATOM 937 C C . LEU A 1 115 ? -2.474 0.895 10.577 1.00 95.31 115 LEU A C 1
ATOM 939 O O . LEU A 1 115 ? -3.033 0.114 9.809 1.00 95.31 115 LEU A O 1
ATOM 943 N N . PHE A 1 116 ? -1.221 1.315 10.400 1.00 95.69 116 PHE A N 1
ATOM 944 C CA . PHE A 1 116 ? -0.363 0.841 9.312 1.00 95.69 116 PHE A CA 1
ATOM 945 C C . PHE A 1 116 ? 0.488 -0.332 9.787 1.00 95.69 116 PHE A C 1
ATOM 947 O O . PHE A 1 116 ? 1.214 -0.189 10.768 1.00 95.69 116 PHE A O 1
ATOM 954 N N . VAL A 1 117 ? 0.451 -1.461 9.085 1.00 94.06 117 VAL A N 1
ATOM 955 C CA . VAL A 1 117 ? 1.222 -2.664 9.445 1.00 94.06 117 VAL A CA 1
ATOM 956 C C . VAL A 1 117 ? 1.834 -3.316 8.218 1.00 94.06 117 VAL A C 1
ATOM 958 O O . VAL A 1 117 ? 1.267 -3.239 7.125 1.00 94.06 117 VAL A O 1
ATOM 961 N N . THR A 1 118 ? 2.984 -3.966 8.382 1.00 91.62 118 THR A N 1
ATOM 962 C CA . THR A 1 118 ? 3.464 -4.891 7.353 1.00 91.62 118 THR A CA 1
ATOM 963 C C . THR A 1 118 ? 2.788 -6.252 7.496 1.00 91.62 118 THR A C 1
ATOM 965 O O . THR A 1 118 ? 2.065 -6.505 8.458 1.00 91.62 118 THR A O 1
ATOM 968 N N . LEU A 1 119 ? 3.005 -7.140 6.525 1.00 84.62 119 LEU A N 1
ATOM 969 C CA . LEU A 1 119 ? 2.531 -8.522 6.611 1.00 84.62 119 LEU A CA 1
ATOM 970 C C . LEU A 1 119 ? 3.165 -9.278 7.787 1.00 84.62 119 LEU A C 1
ATOM 972 O O . LEU A 1 119 ? 2.496 -10.091 8.415 1.00 84.62 119 LEU A O 1
ATOM 976 N N . GLU A 1 120 ? 4.430 -8.994 8.082 1.00 85.44 120 GLU A N 1
ATOM 977 C CA . GLU A 1 120 ? 5.186 -9.587 9.187 1.00 85.44 120 GLU A CA 1
ATOM 978 C C . GLU A 1 120 ? 4.707 -9.076 10.553 1.00 85.44 120 GLU A C 1
ATOM 980 O O . GLU A 1 120 ? 4.729 -9.818 11.526 1.00 85.44 120 GLU A O 1
ATOM 985 N N . ASP A 1 121 ? 4.216 -7.835 10.614 1.00 88.50 121 ASP A N 1
ATOM 986 C CA . ASP A 1 121 ? 3.712 -7.220 11.845 1.00 88.50 121 ASP A CA 1
ATOM 987 C C . ASP A 1 121 ? 2.267 -7.632 12.182 1.00 88.50 121 ASP A C 1
ATOM 989 O O . ASP A 1 121 ? 1.743 -7.238 13.226 1.00 88.50 121 ASP A O 1
ATOM 993 N N . LEU A 1 122 ? 1.590 -8.400 11.316 1.00 86.94 122 LEU A N 1
ATOM 994 C CA . LEU A 1 122 ? 0.183 -8.765 11.520 1.00 86.94 122 LEU A CA 1
ATOM 995 C C . LEU A 1 122 ? -0.041 -9.576 12.796 1.00 86.94 122 LEU A C 1
ATOM 997 O O . LEU A 1 122 ? -1.100 -9.431 13.394 1.00 86.94 122 LEU A O 1
ATOM 1001 N N . SER A 1 123 ? 0.937 -10.380 13.217 1.00 83.94 123 SER A N 1
ATOM 1002 C CA . SER A 1 123 ? 0.881 -11.185 14.441 1.00 83.94 123 SER A CA 1
ATOM 1003 C C . SER A 1 123 ? 1.124 -10.388 15.727 1.00 83.94 123 SER A C 1
ATOM 1005 O O . SER A 1 123 ? 1.007 -10.949 16.815 1.00 83.94 123 SER A O 1
ATOM 1007 N N . ASN A 1 124 ? 1.476 -9.101 15.635 1.00 87.12 124 ASN A N 1
ATOM 1008 C CA . ASN A 1 124 ? 1.770 -8.282 16.809 1.00 87.12 124 ASN A CA 1
ATOM 1009 C C . ASN A 1 124 ? 0.498 -8.011 17.625 1.00 87.12 124 ASN A C 1
ATOM 1011 O O . ASN A 1 124 ? -0.549 -7.679 17.066 1.00 87.12 124 ASN A O 1
ATOM 1015 N N . GLN A 1 125 ? 0.615 -8.041 18.958 1.00 86.12 125 GLN A N 1
ATOM 1016 C CA . GLN A 1 125 ? -0.506 -7.799 19.879 1.00 86.12 125 GLN A CA 1
ATOM 1017 C C . GLN A 1 125 ? -1.225 -6.468 19.607 1.00 86.12 125 GLN A C 1
ATOM 1019 O O . GLN A 1 125 ? -2.450 -6.409 19.641 1.00 86.12 125 GLN A O 1
ATOM 1024 N N . GLN A 1 126 ? -0.480 -5.434 19.200 1.00 89.31 126 GLN A N 1
ATOM 1025 C CA . GLN A 1 126 ? -1.035 -4.134 18.810 1.00 89.31 126 GLN A CA 1
ATOM 1026 C C . GLN A 1 126 ? -2.139 -4.242 17.742 1.00 89.31 126 GLN A C 1
ATOM 1028 O O . GLN A 1 126 ? -3.053 -3.418 17.725 1.00 89.31 126 GLN A O 1
ATOM 1033 N N . VAL A 1 127 ? -2.061 -5.220 16.833 1.00 90.25 127 VAL A N 1
ATOM 1034 C CA . VAL A 1 127 ? -3.079 -5.431 15.796 1.00 90.25 127 VAL A CA 1
ATOM 1035 C C . VAL A 1 127 ? -4.359 -5.989 16.406 1.00 90.25 127 VAL A C 1
ATOM 1037 O O . VAL A 1 127 ? -5.435 -5.477 16.103 1.00 90.25 127 VAL A O 1
ATOM 1040 N N . SER A 1 128 ? -4.247 -6.980 17.294 1.00 89.12 128 SER A N 1
ATOM 1041 C CA . SER A 1 128 ? -5.381 -7.532 18.047 1.00 89.12 128 SER A CA 1
ATOM 1042 C C . SER A 1 128 ? -6.071 -6.445 18.876 1.00 89.12 128 SER A C 1
ATOM 1044 O O . SER A 1 128 ? -7.285 -6.268 18.753 1.00 89.12 128 SER A O 1
ATOM 1046 N N . ASP A 1 129 ? -5.293 -5.653 19.622 1.00 89.62 129 ASP A N 1
ATOM 1047 C CA . ASP A 1 129 ? -5.797 -4.557 20.461 1.00 89.62 129 ASP A CA 1
ATOM 1048 C C . ASP A 1 129 ? -6.504 -3.495 19.615 1.00 89.62 129 ASP A C 1
ATOM 1050 O O . ASP A 1 129 ? -7.614 -3.054 19.921 1.00 89.62 129 ASP A O 1
ATOM 1054 N N . PHE A 1 130 ? -5.885 -3.110 18.495 1.00 91.38 130 PHE A N 1
ATOM 1055 C CA . PHE A 1 130 ? -6.467 -2.146 17.573 1.00 91.38 130 PHE A CA 1
ATOM 1056 C C . PHE A 1 130 ? -7.773 -2.661 16.971 1.00 91.38 130 PHE A C 1
ATOM 1058 O O . PHE A 1 130 ? -8.730 -1.903 16.854 1.00 91.38 130 PHE A O 1
ATOM 1065 N N . LEU A 1 131 ? -7.853 -3.937 16.599 1.00 88.38 131 LEU A N 1
ATOM 1066 C CA . LEU A 1 131 ? -9.076 -4.520 16.049 1.00 88.38 131 LEU A CA 1
ATOM 1067 C C . LEU A 1 131 ? -10.139 -4.797 17.123 1.00 88.38 131 LEU A C 1
ATOM 1069 O O . LEU A 1 131 ? -11.319 -4.856 16.780 1.00 88.38 131 LEU A O 1
ATOM 1073 N N . GLY A 1 132 ? -9.760 -4.856 18.402 1.00 87.50 132 GLY A N 1
ATOM 1074 C CA . GLY A 1 132 ? -10.646 -5.229 19.505 1.00 87.50 132 GLY A CA 1
ATOM 1075 C C . GLY A 1 132 ? -10.957 -6.726 19.529 1.00 87.50 132 GLY A C 1
ATOM 1076 O O . GLY A 1 132 ? -12.062 -7.105 19.906 1.00 87.50 132 GLY A O 1
ATOM 1077 N N . ILE A 1 133 ? -10.021 -7.565 19.076 1.00 84.12 133 ILE A N 1
ATOM 1078 C CA . ILE A 1 133 ? -10.159 -9.024 19.155 1.00 84.12 133 ILE A CA 1
ATOM 1079 C C . ILE A 1 133 ? -9.887 -9.448 20.604 1.00 84.12 133 ILE A C 1
ATOM 1081 O O . ILE A 1 133 ? -8.778 -9.267 21.103 1.00 84.12 133 ILE A O 1
ATOM 1085 N N . VAL A 1 134 ? -10.896 -10.024 21.260 1.00 71.38 134 VAL A N 1
ATOM 1086 C CA . VAL A 1 134 ? -10.792 -10.642 22.591 1.00 71.38 134 VAL A CA 1
ATOM 1087 C C . VAL A 1 134 ? -10.746 -12.159 22.388 1.00 71.38 134 VAL A C 1
ATOM 1089 O O . VAL A 1 134 ? -11.723 -12.729 21.911 1.00 71.38 134 VAL A O 1
ATOM 1092 N N . GLY A 1 135 ? -9.621 -12.815 22.686 1.00 65.62 135 GLY A N 1
ATOM 1093 C CA . GLY A 1 135 ? -9.435 -14.256 22.442 1.00 65.62 135 GLY A CA 1
ATOM 1094 C C . GLY A 1 135 ? -8.179 -14.573 21.618 1.00 65.62 135 GLY A C 1
ATOM 1095 O O . GLY A 1 135 ? -7.231 -13.787 21.678 1.00 65.62 135 GLY A O 1
ATOM 1096 N N . PRO A 1 136 ? -8.114 -15.715 20.892 1.00 58.12 136 PRO A N 1
ATOM 1097 C CA . PRO A 1 136 ? -6.897 -16.143 20.207 1.00 58.12 136 PRO A CA 1
ATOM 1098 C C . PRO A 1 136 ? -6.373 -15.039 19.284 1.00 58.12 136 PRO A C 1
ATOM 1100 O O . PRO A 1 136 ? -7.007 -14.648 18.307 1.00 58.12 136 PRO A O 1
ATOM 1103 N N . SER A 1 137 ? -5.203 -14.529 19.657 1.00 71.12 137 SER A N 1
ATOM 1104 C CA . SER A 1 137 ? -4.559 -13.364 19.067 1.00 71.12 137 SER A CA 1
ATOM 1105 C C . SER A 1 137 ? -4.290 -13.549 17.569 1.00 71.12 137 SER A C 1
ATOM 1107 O O . SER A 1 137 ? -4.167 -14.668 17.053 1.00 71.12 137 SER A O 1
ATOM 1109 N N . MET A 1 138 ? -4.110 -12.429 16.862 1.00 80.69 138 MET A N 1
ATOM 1110 C CA . MET A 1 138 ? -3.511 -12.405 15.525 1.00 80.69 138 MET A CA 1
ATOM 1111 C C . MET A 1 138 ? -2.180 -13.180 15.442 1.00 80.69 138 MET A C 1
ATOM 1113 O O . MET A 1 138 ? -1.759 -13.527 14.340 1.00 80.69 138 MET A O 1
ATOM 1117 N N . SER A 1 139 ? -1.542 -13.513 16.572 1.00 76.75 139 SER A N 1
ATOM 1118 C CA . SER A 1 139 ? -0.404 -14.437 16.668 1.00 76.75 139 SER A CA 1
ATOM 1119 C C . SER A 1 139 ? -0.622 -15.782 15.964 1.00 76.75 139 SER A C 1
ATOM 1121 O O . SER A 1 139 ? 0.338 -16.390 15.498 1.00 76.75 139 SER A O 1
ATOM 1123 N N . ASN A 1 140 ? -1.872 -16.239 15.847 1.00 78.69 140 ASN A N 1
ATOM 1124 C CA . ASN A 1 140 ? -2.211 -17.493 15.166 1.00 78.69 140 ASN A CA 1
ATOM 1125 C C . ASN A 1 140 ? -2.275 -17.353 13.637 1.00 78.69 140 ASN A C 1
ATOM 1127 O O . ASN A 1 140 ? -2.366 -18.353 12.920 1.00 78.69 140 ASN A O 1
ATOM 1131 N N . PHE A 1 141 ? -2.233 -16.127 13.109 1.00 80.50 141 PHE A N 1
ATOM 1132 C CA . PHE A 1 141 ? -2.171 -15.897 11.675 1.00 80.50 141 PHE A CA 1
ATOM 1133 C C . PHE A 1 141 ? -0.738 -16.084 11.172 1.00 80.50 141 PHE A C 1
ATOM 1135 O O . PHE A 1 141 ? 0.108 -15.202 11.293 1.00 80.50 141 PHE A O 1
ATOM 1142 N N . GLN A 1 142 ? -0.476 -17.233 10.552 1.00 76.00 142 GLN A N 1
ATOM 1143 C CA . GLN A 1 142 ? 0.803 -17.502 9.904 1.00 76.00 142 GLN A CA 1
ATOM 1144 C C . GLN A 1 142 ? 0.709 -17.292 8.396 1.00 76.00 142 GLN A C 1
ATOM 1146 O O . GLN A 1 142 ? -0.061 -17.946 7.685 1.00 76.00 142 GLN A O 1
ATOM 1151 N N . ILE A 1 143 ? 1.558 -16.409 7.879 1.00 71.25 143 ILE A N 1
ATOM 1152 C CA . ILE A 1 143 ? 1.788 -16.319 6.442 1.00 71.25 143 ILE A CA 1
ATOM 1153 C C . ILE A 1 143 ? 2.812 -17.385 6.089 1.00 71.25 143 ILE A C 1
ATOM 1155 O O . ILE A 1 143 ? 3.984 -17.263 6.438 1.00 71.25 143 ILE A O 1
ATOM 1159 N N . LYS A 1 144 ? 2.388 -18.415 5.352 1.00 70.31 144 LYS A N 1
ATOM 1160 C CA . LYS A 1 144 ? 3.339 -19.371 4.782 1.00 70.31 144 LYS A CA 1
ATOM 1161 C C . LYS A 1 144 ? 4.339 -18.608 3.901 1.00 70.31 144 LYS A C 1
ATOM 1163 O O . LYS A 1 144 ? 3.894 -17.926 2.964 1.00 70.31 144 LYS A O 1
ATOM 1168 N N . PRO A 1 145 ? 5.656 -18.712 4.163 1.00 63.31 145 PRO A N 1
ATOM 1169 C CA . PRO A 1 145 ? 6.659 -18.154 3.276 1.00 63.31 145 PRO A CA 1
ATOM 1170 C C . PRO A 1 145 ? 6.412 -18.722 1.884 1.00 63.31 145 PRO A C 1
ATOM 1172 O O . PRO A 1 145 ? 6.321 -19.933 1.694 1.00 63.31 145 PRO A O 1
ATOM 1175 N N . ARG A 1 146 ? 6.248 -17.852 0.892 1.00 61.62 146 ARG A N 1
ATOM 1176 C CA . ARG A 1 146 ? 6.282 -18.307 -0.496 1.00 61.62 146 ARG A CA 1
ATOM 1177 C C . ARG A 1 146 ? 7.746 -18.450 -0.866 1.00 61.62 146 ARG A C 1
ATOM 1179 O O . ARG A 1 146 ? 8.483 -17.488 -0.647 1.00 61.62 146 ARG A O 1
ATOM 1186 N N . ASN A 1 147 ? 8.139 -19.594 -1.434 1.00 57.22 147 ASN A N 1
ATOM 1187 C CA . ASN A 1 147 ? 9.440 -19.739 -2.088 1.00 57.22 147 ASN A CA 1
ATOM 1188 C C . ASN A 1 147 ? 9.607 -18.550 -3.033 1.00 57.22 147 ASN A C 1
ATOM 1190 O O . ASN A 1 147 ? 8.864 -18.389 -4.006 1.00 57.22 147 ASN A O 1
ATOM 1194 N N . ARG A 1 148 ? 10.477 -17.621 -2.627 1.00 60.31 148 ARG A N 1
ATOM 1195 C CA . ARG A 1 148 ? 10.656 -16.355 -3.323 1.00 60.31 148 ARG A CA 1
ATOM 1196 C C . ARG A 1 148 ? 11.362 -16.649 -4.631 1.00 60.31 148 ARG A C 1
ATOM 1198 O O . ARG A 1 148 ? 12.171 -17.557 -4.737 1.00 60.31 148 ARG A O 1
ATOM 1205 N N . TYR A 1 149 ? 11.031 -15.853 -5.625 1.00 59.75 149 TYR A N 1
ATOM 1206 C CA . TYR A 1 149 ? 11.607 -15.930 -6.948 1.00 59.75 149 TYR A CA 1
ATOM 1207 C C . TYR A 1 149 ? 13.122 -15.670 -6.890 1.00 59.75 149 TYR A C 1
ATOM 1209 O O . TYR A 1 149 ? 13.554 -14.549 -6.615 1.00 59.75 149 TYR A O 1
ATOM 1217 N N . GLN A 1 150 ? 13.919 -16.711 -7.113 1.00 55.09 150 GLN A N 1
ATOM 1218 C CA . GLN A 1 150 ? 15.375 -16.642 -6.959 1.00 55.09 150 GLN A CA 1
ATOM 1219 C C . GLN A 1 150 ? 16.080 -15.973 -8.159 1.00 55.09 150 GLN A C 1
ATOM 1221 O O . GLN A 1 150 ? 17.175 -15.449 -7.994 1.00 55.09 150 GLN A O 1
ATOM 1226 N N . ASN A 1 151 ? 15.421 -15.847 -9.320 1.00 61.59 151 ASN A N 1
ATOM 1227 C CA . ASN A 1 151 ? 16.037 -15.341 -10.559 1.00 61.59 151 ASN A CA 1
ATOM 1228 C C . ASN A 1 151 ? 15.584 -13.927 -10.959 1.00 61.59 151 ASN A C 1
ATOM 1230 O O . ASN A 1 151 ? 14.907 -13.740 -11.964 1.00 61.59 151 ASN A O 1
ATOM 1234 N N . ASP A 1 152 ? 15.977 -12.916 -10.184 1.00 69.81 152 ASP A N 1
ATOM 1235 C CA . ASP A 1 152 ? 15.678 -11.502 -10.479 1.00 69.81 152 ASP A CA 1
ATOM 1236 C C . ASP A 1 152 ? 16.921 -10.614 -10.615 1.00 69.81 152 ASP A C 1
ATOM 1238 O O . ASP A 1 152 ? 16.825 -9.389 -10.503 1.00 69.81 152 ASP A O 1
ATOM 1242 N N . GLN A 1 153 ? 18.102 -11.195 -10.799 1.00 71.56 153 GLN A N 1
ATOM 1243 C CA . GLN A 1 153 ? 19.344 -10.415 -10.816 1.00 71.56 153 GLN A CA 1
ATOM 1244 C C . GLN A 1 153 ? 19.328 -9.288 -11.871 1.00 71.56 153 GLN A C 1
ATOM 1246 O O . GLN A 1 153 ? 19.925 -8.236 -11.661 1.00 71.56 153 GLN A O 1
ATOM 1251 N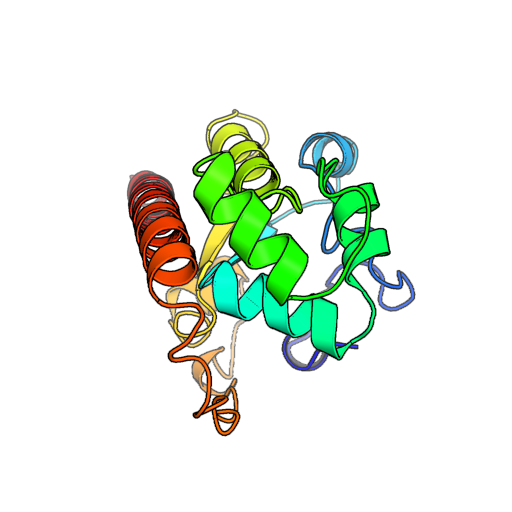 N . HIS A 1 154 ? 18.541 -9.437 -12.940 1.00 82.06 154 HIS A N 1
ATOM 1252 C CA . HIS A 1 154 ? 18.357 -8.420 -13.981 1.00 82.06 154 HIS A CA 1
ATOM 1253 C C . HIS A 1 154 ? 17.561 -7.172 -13.539 1.00 82.06 154 HIS A C 1
ATOM 1255 O O . HIS A 1 154 ? 17.543 -6.177 -14.257 1.00 82.06 154 HIS A O 1
ATOM 1261 N N . PHE A 1 155 ? 16.924 -7.179 -12.361 1.00 89.94 155 PHE A N 1
ATOM 1262 C CA . PHE A 1 155 ? 16.090 -6.070 -11.870 1.00 89.94 155 PHE A CA 1
ATOM 1263 C C . PHE A 1 155 ? 16.697 -5.294 -10.696 1.00 89.94 155 PHE A C 1
ATOM 1265 O O . PHE A 1 155 ? 15.990 -4.516 -10.051 1.00 89.94 155 PHE A O 1
ATOM 1272 N N . THR A 1 156 ? 17.982 -5.496 -10.394 1.00 91.88 156 THR A N 1
ATOM 1273 C CA . THR A 1 156 ? 18.649 -4.948 -9.198 1.00 91.88 156 THR A CA 1
ATOM 1274 C C . THR A 1 156 ? 18.423 -3.445 -9.026 1.00 91.88 156 THR A C 1
ATOM 1276 O O . THR A 1 156 ? 17.922 -3.024 -7.985 1.00 91.88 156 THR A O 1
ATOM 1279 N N . LYS A 1 157 ? 18.641 -2.643 -10.075 1.00 94.75 157 LYS A N 1
ATOM 1280 C CA . LYS A 1 157 ? 18.472 -1.183 -9.998 1.00 94.75 157 LYS A CA 1
ATOM 1281 C C . LYS A 1 157 ? 17.031 -0.756 -9.683 1.00 94.75 157 LYS A C 1
ATOM 1283 O O . LYS A 1 157 ? 16.805 0.088 -8.821 1.00 94.75 157 LYS A O 1
ATOM 1288 N N . ALA A 1 158 ? 16.036 -1.356 -10.342 1.00 95.94 158 ALA A N 1
ATOM 1289 C CA . ALA A 1 158 ? 14.626 -1.059 -10.070 1.00 95.94 158 ALA A CA 1
ATOM 1290 C C . ALA A 1 158 ? 14.234 -1.457 -8.636 1.00 95.94 158 ALA A C 1
ATOM 1292 O O . ALA A 1 158 ? 13.532 -0.715 -7.945 1.00 95.94 158 ALA A O 1
ATOM 1293 N N . LYS A 1 159 ? 14.726 -2.610 -8.164 1.00 94.81 159 LYS A N 1
ATOM 1294 C CA . LYS A 1 159 ? 14.510 -3.079 -6.791 1.00 94.81 159 LYS A CA 1
ATOM 1295 C C . LYS A 1 159 ? 15.084 -2.127 -5.755 1.00 94.81 159 LYS A C 1
ATOM 1297 O O . LYS A 1 159 ? 14.409 -1.855 -4.769 1.00 94.81 159 LYS A O 1
ATOM 1302 N N . GLU A 1 160 ? 16.294 -1.620 -5.960 1.00 95.31 160 GLU A N 1
ATOM 1303 C CA . GLU A 1 160 ? 16.935 -0.678 -5.037 1.00 95.31 160 GLU A CA 1
ATOM 1304 C C . GLU A 1 160 ? 16.148 0.630 -4.917 1.00 95.31 160 GLU A C 1
ATOM 1306 O O . GLU A 1 160 ? 15.864 1.070 -3.801 1.00 95.31 160 GLU A O 1
ATOM 1311 N N . ILE A 1 161 ? 15.696 1.193 -6.044 1.00 96.62 161 ILE A N 1
ATOM 1312 C CA . ILE A 1 161 ? 14.831 2.385 -6.062 1.00 96.62 161 ILE A CA 1
ATOM 1313 C C . ILE A 1 161 ? 13.560 2.135 -5.233 1.0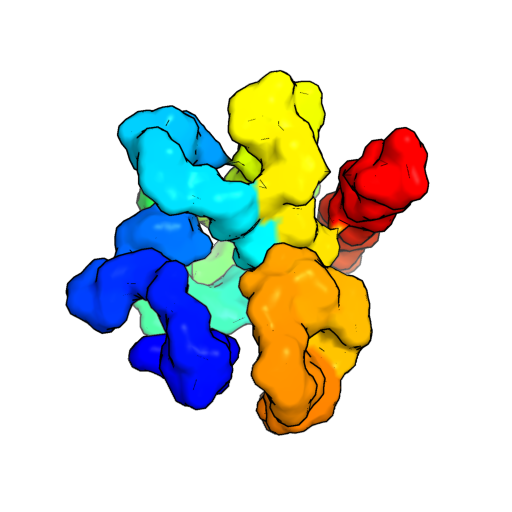0 96.62 161 ILE A C 1
ATOM 1315 O O . ILE A 1 161 ? 13.223 2.902 -4.324 1.00 96.62 161 ILE A O 1
ATOM 1319 N N . LEU A 1 162 ? 12.864 1.025 -5.494 1.00 96.56 162 LEU A N 1
ATOM 1320 C CA . LEU A 1 162 ? 11.626 0.694 -4.784 1.00 96.56 162 LEU A CA 1
ATOM 1321 C C . LEU A 1 162 ? 11.847 0.303 -3.317 1.00 96.56 162 LEU A C 1
ATOM 1323 O O . LEU A 1 162 ? 10.967 0.543 -2.483 1.00 96.56 162 LEU A O 1
ATOM 1327 N N . LYS A 1 163 ? 13.012 -0.249 -2.972 1.00 95.38 163 LYS A N 1
ATOM 1328 C CA . LYS A 1 163 ? 13.407 -0.531 -1.588 1.00 95.38 163 LYS A CA 1
ATOM 1329 C C . LYS A 1 163 ? 13.566 0.766 -0.799 1.00 95.38 163 LYS A C 1
ATOM 1331 O O . LYS A 1 163 ? 13.031 0.861 0.306 1.00 95.38 163 LYS A O 1
ATOM 1336 N N . THR A 1 164 ? 14.206 1.783 -1.379 1.00 96.50 164 THR A N 1
ATOM 1337 C CA . THR A 1 164 ? 14.309 3.122 -0.774 1.00 96.50 164 THR A CA 1
ATOM 1338 C C . THR A 1 164 ? 12.927 3.726 -0.545 1.00 96.50 164 THR A C 1
ATOM 1340 O O . THR A 1 164 ? 12.623 4.177 0.558 1.00 96.50 164 THR A O 1
ATOM 1343 N N . HIS A 1 165 ? 12.036 3.639 -1.536 1.00 96.44 165 HIS A N 1
ATOM 1344 C CA . HIS A 1 165 ? 10.647 4.074 -1.371 1.00 96.44 165 HIS A CA 1
ATOM 1345 C C . HIS A 1 165 ? 9.932 3.336 -0.240 1.00 96.44 165 HIS A C 1
ATOM 1347 O O . HIS A 1 165 ? 9.333 3.976 0.622 1.00 96.44 165 HIS A O 1
ATOM 1353 N N . THR A 1 166 ? 10.038 2.008 -0.200 1.00 95.94 166 THR A N 1
ATOM 1354 C CA . THR A 1 166 ? 9.445 1.179 0.859 1.00 95.94 166 THR A CA 1
ATOM 1355 C C . THR A 1 166 ? 9.963 1.589 2.243 1.00 95.94 166 THR A C 1
ATOM 1357 O O . THR A 1 166 ? 9.176 1.696 3.185 1.00 95.94 166 THR A O 1
ATOM 1360 N N . ALA A 1 167 ? 11.259 1.888 2.374 1.00 96.00 167 ALA A N 1
ATOM 1361 C CA . ALA A 1 167 ? 11.849 2.368 3.623 1.00 96.00 167 ALA A CA 1
ATOM 1362 C C . ALA A 1 167 ? 11.262 3.723 4.063 1.00 96.00 167 ALA A C 1
ATOM 1364 O O . ALA A 1 167 ? 10.930 3.896 5.240 1.00 96.00 167 ALA A O 1
ATOM 1365 N N . THR A 1 168 ? 11.054 4.657 3.128 1.00 96.38 168 THR A N 1
ATOM 1366 C CA . THR A 1 168 ? 10.374 5.933 3.406 1.00 96.38 168 THR A CA 1
ATOM 1367 C C . THR A 1 168 ? 8.946 5.714 3.907 1.00 96.38 168 THR A C 1
ATOM 1369 O O . THR A 1 168 ? 8.558 6.299 4.922 1.00 96.38 168 THR A O 1
ATOM 1372 N N . LEU A 1 169 ? 8.177 4.839 3.245 1.00 96.50 169 LEU A N 1
ATOM 1373 C CA . LEU A 1 169 ? 6.809 4.509 3.664 1.00 96.50 169 LEU A CA 1
ATOM 1374 C C . LEU A 1 169 ? 6.794 3.902 5.072 1.00 96.50 169 LEU A C 1
ATOM 1376 O O . LEU A 1 169 ? 5.993 4.310 5.915 1.00 96.50 169 LEU A O 1
ATOM 1380 N N . ARG A 1 170 ? 7.735 2.995 5.363 1.00 96.12 170 ARG A N 1
ATOM 1381 C CA . ARG A 1 170 ? 7.878 2.373 6.685 1.00 96.12 170 ARG A CA 1
ATOM 1382 C C . ARG A 1 170 ? 8.177 3.397 7.778 1.00 96.12 170 ARG A C 1
ATOM 1384 O O . ARG A 1 170 ? 7.519 3.385 8.816 1.00 96.12 170 ARG A O 1
ATOM 1391 N N . LYS A 1 171 ? 9.124 4.314 7.545 1.00 97.12 171 LYS A N 1
ATOM 1392 C CA . LYS A 1 171 ? 9.443 5.393 8.500 1.00 97.12 171 LYS A CA 1
ATOM 1393 C C . LYS A 1 171 ? 8.205 6.243 8.799 1.00 97.12 171 LYS A C 1
ATOM 1395 O O . LYS A 1 171 ? 7.928 6.545 9.960 1.00 97.12 171 LYS A O 1
ATOM 1400 N N . ARG A 1 172 ? 7.429 6.579 7.765 1.00 96.56 172 ARG A N 1
ATOM 1401 C CA . ARG A 1 172 ? 6.187 7.346 7.908 1.00 96.56 172 ARG A CA 1
ATOM 1402 C C . ARG A 1 172 ? 5.117 6.586 8.699 1.00 96.56 172 ARG A C 1
ATOM 1404 O O . ARG A 1 172 ? 4.570 7.149 9.643 1.00 96.56 172 ARG A O 1
ATOM 1411 N N . ALA A 1 173 ? 4.874 5.312 8.381 1.00 96.19 173 ALA A N 1
ATOM 1412 C CA . ALA A 1 173 ? 3.948 4.453 9.129 1.00 96.19 173 ALA A CA 1
ATOM 1413 C C . ALA A 1 173 ? 4.302 4.378 10.622 1.00 96.19 173 ALA A C 1
ATOM 1415 O O . ALA A 1 173 ? 3.429 4.546 11.472 1.00 96.19 173 ALA A O 1
ATOM 1416 N N . ILE A 1 174 ? 5.585 4.176 10.947 1.00 94.81 174 ILE A N 1
ATOM 1417 C CA . ILE A 1 174 ? 6.065 4.119 12.336 1.00 94.81 174 ILE A CA 1
ATOM 1418 C C . ILE A 1 174 ? 5.759 5.429 13.068 1.00 94.81 174 ILE A C 1
ATOM 1420 O O . ILE A 1 174 ? 5.246 5.397 14.186 1.00 94.81 174 ILE A O 1
ATOM 1424 N N . ASN A 1 175 ? 6.038 6.575 12.445 1.00 95.38 175 ASN A N 1
ATOM 1425 C CA . ASN A 1 175 ? 5.781 7.880 13.053 1.00 95.38 175 ASN A CA 1
ATOM 1426 C C . ASN A 1 175 ? 4.286 8.106 13.321 1.00 95.38 175 ASN A C 1
ATOM 1428 O O . ASN A 1 175 ? 3.925 8.528 14.419 1.00 95.38 175 ASN A O 1
ATOM 1432 N N . ILE A 1 176 ? 3.421 7.772 12.357 1.00 94.56 176 ILE A N 1
ATOM 1433 C CA . ILE A 1 176 ? 1.963 7.869 12.519 1.00 94.56 176 ILE A CA 1
ATOM 1434 C C . ILE A 1 176 ? 1.491 6.959 13.656 1.00 94.56 176 ILE A C 1
ATOM 1436 O O . ILE A 1 176 ? 0.764 7.406 14.539 1.00 94.56 176 ILE A O 1
ATOM 1440 N N . ASN A 1 177 ? 1.942 5.703 13.684 1.00 94.44 177 ASN A N 1
ATOM 1441 C CA . ASN A 1 177 ? 1.550 4.749 14.721 1.00 94.44 177 ASN A CA 1
ATOM 1442 C C . ASN A 1 177 ? 2.023 5.170 16.125 1.00 94.44 177 ASN A C 1
ATOM 1444 O O . ASN A 1 177 ? 1.296 4.943 17.091 1.00 94.44 177 ASN A O 1
ATOM 1448 N N . LYS A 1 178 ? 3.211 5.783 16.258 1.00 92.06 178 LYS A N 1
ATOM 1449 C CA . LYS A 1 178 ? 3.741 6.271 17.548 1.00 92.06 178 LYS A CA 1
ATOM 1450 C C . LYS A 1 178 ? 2.898 7.404 18.133 1.00 92.06 178 LYS A C 1
ATOM 1452 O O . LYS A 1 178 ? 2.586 7.363 19.316 1.00 92.06 178 LYS A O 1
ATOM 1457 N N . ARG A 1 179 ? 2.479 8.363 17.302 1.00 88.19 179 ARG A N 1
ATOM 1458 C CA . ARG A 1 179 ? 1.658 9.520 17.718 1.00 88.19 179 ARG A CA 1
ATOM 1459 C C . ARG A 1 179 ? 0.263 9.150 18.226 1.00 88.19 179 ARG A C 1
ATOM 1461 O O . ARG A 1 179 ? -0.411 9.989 18.799 1.00 88.19 179 ARG A O 1
ATOM 1468 N N . LYS A 1 180 ? -0.191 7.915 18.007 1.00 76.88 180 LYS A N 1
ATOM 1469 C CA . LYS A 1 180 ? -1.461 7.426 18.560 1.00 76.88 180 LYS A CA 1
ATOM 1470 C C . LYS A 1 180 ? -1.381 7.020 20.029 1.00 76.88 180 LYS A C 1
ATOM 1472 O O . LYS A 1 180 ? -2.418 6.790 20.638 1.00 76.88 180 LYS A O 1
ATOM 1477 N N . LYS A 1 181 ? -0.166 6.806 20.544 1.00 67.56 181 LYS A N 1
ATOM 1478 C CA . LYS A 1 181 ? 0.067 6.376 21.929 1.00 67.56 181 LYS A CA 1
ATOM 1479 C C . LYS A 1 181 ? 0.109 7.551 22.915 1.00 67.56 181 LYS A C 1
ATOM 1481 O O . LYS A 1 181 ? 0.164 7.306 24.111 1.00 67.56 181 LYS A O 1
ATOM 1486 N N . THR A 1 182 ? 0.118 8.777 22.397 1.00 55.81 182 THR A N 1
ATOM 1487 C CA . THR A 1 182 ? 0.031 10.054 23.121 1.00 55.81 182 THR A CA 1
ATOM 1488 C C . THR A 1 182 ? -1.367 10.622 22.981 1.00 55.81 182 THR A C 1
ATOM 1490 O O . THR A 1 182 ? -1.922 11.063 24.003 1.00 55.81 182 THR A O 1
#

pLDDT: mean 84.81, std 13.12, range [41.97, 97.5]

Foldseek 3Di:
DDPVVVVCVVLVDPDPDPPPPPPVLLAFVVVVLVDPPQQAAEAEDDQLLVVCVVCLVVVNLVVLLVSLVFDQPDDHSVSQLVCCLVVLDRRSNPLVRLVRVLVVCPDPSNPLRYAYDYPVCQQPQVVCVSSVRDDDGSVPDDDDDDPDDPPDPVSVSSSVSSVVSRVVSVVSNVVSNVVSVD

Secondary structure (DSSP, 8-state):
--HHHHHHHHTT---S-TT--SSGGG--HHHHHT-TT---EEEEE--HHHHHHHHHHTT-HHHHHHHTT----S--HHHHHHHHHHHSS-TTSHHHHHHHHHHHTTSTTTTTTEEEEESGGGGSHHHHHHHT--SS-GGG---PPP------GGGHHHHHHHHHHHHHHHHHHHHHHHTT--

Organism: NCBI:txid412755

Radius of gyration: 16.89 Å; chains: 1; bounding box: 40×35×44 Å